Protein AF-A0A4Y4M0J0-F1 (afdb_monomer_lite)

Sequence (81 aa):
MGSTNNLDTFPEALMEIPVLEEINLQGNQVNDLGNLSFPENLKYLELQQNAIIRLSENLFKSRRPEFLNVNGNHITEYHPK

Secondary structure (DSSP, 8-state):
--------S--GGGGG-TT--EEE-TTS---B-TT----TT--EEE--SS---B--GGGGTS---SEEE-TTS---B----

Radius of gyration: 12.1 Å; chains: 1; bounding box: 26×22×35 Å

Structure (mmCIF, N/CA/C/O backbone):
data_AF-A0A4Y4M0J0-F1
#
_entry.id   AF-A0A4Y4M0J0-F1
#
loop_
_atom_site.group_PDB
_atom_site.id
_atom_site.type_symbol
_atom_site.label_atom_id
_atom_site.label_alt_id
_atom_site.label_comp_id
_atom_site.label_asym_id
_atom_site.label_entity_id
_atom_site.label_seq_id
_atom_site.pdbx_PDB_ins_code
_atom_site.Cartn_x
_atom_site.Cartn_y
_atom_site.Cartn_z
_atom_site.occupancy
_atom_site.B_iso_or_equiv
_atom_site.auth_seq_id
_atom_site.auth_comp_id
_atom_site.auth_asym_id
_atom_site.auth_atom_id
_atom_site.pdbx_PDB_model_num
ATOM 1 N N . MET A 1 1 ? -16.288 -0.994 -21.858 1.00 37.53 1 MET A N 1
ATOM 2 C CA . MET A 1 1 ? -15.121 -0.089 -21.909 1.00 37.53 1 MET A CA 1
ATOM 3 C C . MET A 1 1 ? -14.876 0.365 -20.483 1.00 37.53 1 MET A C 1
ATOM 5 O O . MET A 1 1 ? -15.492 1.323 -20.043 1.00 37.53 1 MET A O 1
ATOM 9 N N . GLY A 1 2 ? -14.151 -0.451 -19.716 1.00 44.16 2 GLY A N 1
ATOM 10 C CA . GLY A 1 2 ? -13.892 -0.184 -18.303 1.00 44.16 2 GLY A CA 1
ATOM 11 C C . GLY A 1 2 ? -12.808 0.874 -18.187 1.00 44.16 2 GLY A C 1
ATOM 12 O O . GLY A 1 2 ? -11.782 0.758 -18.852 1.00 44.16 2 GLY A O 1
ATOM 13 N N . SER A 1 3 ? -13.053 1.911 -17.397 1.00 45.84 3 SER A N 1
ATOM 14 C CA . SER A 1 3 ? -12.014 2.836 -16.965 1.00 45.84 3 SER A CA 1
ATOM 15 C C . SER A 1 3 ? -10.946 2.034 -16.225 1.00 45.84 3 SER A C 1
ATOM 17 O O . SER A 1 3 ? -11.196 1.546 -15.124 1.00 45.84 3 SER A O 1
ATOM 19 N N . THR A 1 4 ? -9.776 1.855 -16.830 1.00 51.97 4 THR A N 1
ATOM 20 C CA . THR A 1 4 ? -8.586 1.501 -16.062 1.00 51.97 4 THR A CA 1
ATOM 21 C C . THR A 1 4 ? -8.274 2.713 -15.197 1.00 51.97 4 THR A C 1
ATOM 23 O O . THR A 1 4 ? -8.035 3.807 -15.712 1.00 51.97 4 THR A O 1
ATOM 26 N N . ASN A 1 5 ? -8.367 2.558 -13.879 1.00 60.47 5 ASN A N 1
ATOM 27 C CA . ASN A 1 5 ? -7.808 3.558 -12.987 1.00 60.47 5 ASN A CA 1
ATOM 28 C C . ASN A 1 5 ? -6.285 3.457 -13.175 1.00 60.47 5 ASN A C 1
ATOM 30 O O . ASN A 1 5 ? -5.683 2.405 -12.985 1.00 60.47 5 ASN A O 1
ATOM 34 N N . ASN A 1 6 ? -5.671 4.516 -13.700 1.00 77.06 6 ASN A N 1
ATOM 35 C CA . ASN A 1 6 ? -4.253 4.530 -14.065 1.00 77.06 6 ASN A CA 1
ATOM 36 C C . ASN A 1 6 ? -3.384 4.983 -12.880 1.00 77.06 6 ASN A C 1
ATOM 38 O O . ASN A 1 6 ? -2.459 5.767 -13.072 1.00 77.06 6 ASN A O 1
ATOM 42 N N . LEU A 1 7 ? -3.702 4.562 -11.650 1.00 83.38 7 LEU A N 1
ATOM 43 C CA . LEU A 1 7 ? -2.847 4.890 -10.509 1.00 83.38 7 LEU A CA 1
ATOM 44 C C . LEU A 1 7 ? -1.549 4.093 -10.639 1.00 83.38 7 LEU A C 1
ATOM 46 O O . LEU A 1 7 ? -1.558 2.873 -10.500 1.00 83.38 7 LEU A O 1
ATOM 50 N N . ASP A 1 8 ? -0.453 4.780 -10.934 1.00 88.44 8 ASP A N 1
ATOM 51 C CA . ASP A 1 8 ? 0.908 4.231 -10.949 1.00 88.44 8 ASP A CA 1
ATOM 52 C C . ASP A 1 8 ? 1.566 4.271 -9.559 1.00 88.44 8 ASP A C 1
ATOM 54 O O . ASP A 1 8 ? 2.464 3.483 -9.257 1.00 88.44 8 ASP A O 1
ATOM 58 N N . THR A 1 9 ? 1.063 5.156 -8.699 1.00 89.00 9 THR A N 1
ATOM 59 C CA . THR A 1 9 ? 1.564 5.440 -7.358 1.00 89.00 9 THR A CA 1
ATOM 60 C C . THR A 1 9 ? 0.470 5.179 -6.329 1.00 89.00 9 THR A C 1
ATOM 62 O O . THR A 1 9 ? -0.706 5.484 -6.556 1.00 89.00 9 THR A O 1
ATOM 65 N N . PHE A 1 10 ? 0.845 4.626 -5.175 1.00 91.19 10 PHE A N 1
ATOM 66 C CA . PHE A 1 10 ? -0.087 4.455 -4.066 1.00 91.19 10 PHE A CA 1
ATOM 67 C C . PHE A 1 10 ? -0.511 5.831 -3.503 1.00 91.19 10 PHE A C 1
ATOM 69 O O . PHE A 1 10 ? 0.344 6.686 -3.271 1.00 91.19 10 PHE A O 1
ATOM 76 N N . PRO A 1 11 ? -1.807 6.079 -3.244 1.00 90.50 11 PRO A N 1
ATOM 77 C CA . PRO A 1 11 ? -2.280 7.340 -2.674 1.00 90.50 11 PRO A CA 1
ATOM 78 C C . PRO A 1 11 ? -1.947 7.429 -1.174 1.00 90.50 11 PRO A C 1
ATOM 80 O O . PRO A 1 11 ? -2.786 7.153 -0.318 1.00 90.50 11 PRO A O 1
ATOM 83 N N . GLU A 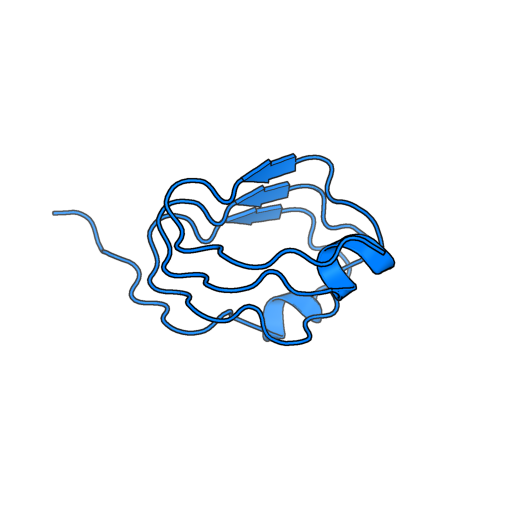1 12 ? -0.717 7.828 -0.845 1.00 91.12 12 GLU A N 1
ATOM 84 C CA . GLU A 1 12 ? -0.189 7.823 0.532 1.00 91.12 12 GLU A CA 1
ATOM 85 C C . GLU A 1 12 ? -1.035 8.641 1.518 1.00 91.12 12 GLU A C 1
ATOM 87 O O . GLU A 1 12 ? -1.128 8.290 2.689 1.00 91.12 12 GLU A O 1
ATOM 92 N N . ALA A 1 13 ? -1.734 9.677 1.040 1.00 92.62 13 ALA A N 1
ATOM 93 C CA . ALA A 1 13 ? -2.649 10.481 1.851 1.00 92.62 13 ALA A CA 1
ATOM 94 C C . ALA A 1 13 ? -3.771 9.660 2.521 1.00 92.62 13 ALA A C 1
ATOM 96 O O . ALA A 1 13 ? -4.330 10.099 3.523 1.00 92.62 13 ALA A O 1
ATOM 97 N N . LEU A 1 14 ? -4.096 8.463 2.011 1.00 92.06 14 LEU A N 1
ATOM 98 C CA . LEU A 1 14 ? -5.037 7.550 2.671 1.00 92.06 14 LEU A CA 1
ATOM 99 C C . LEU A 1 14 ? -4.516 7.043 4.024 1.00 92.06 14 LEU A C 1
ATOM 101 O O . LEU A 1 14 ? -5.316 6.684 4.885 1.00 92.06 14 LEU A O 1
ATOM 105 N N . MET A 1 15 ? -3.197 7.026 4.234 1.00 91.25 15 MET A N 1
ATOM 106 C CA . MET A 1 15 ? -2.587 6.593 5.495 1.00 91.25 15 MET A CA 1
ATOM 107 C C . MET A 1 15 ? -2.839 7.585 6.638 1.00 91.25 15 MET A C 1
ATOM 109 O O . MET A 1 15 ? -2.810 7.200 7.802 1.00 91.25 15 MET A O 1
ATOM 113 N N . GLU A 1 16 ? -3.166 8.838 6.310 1.00 92.06 16 GLU A N 1
ATOM 114 C CA . GLU A 1 16 ? -3.477 9.897 7.278 1.00 92.06 16 GLU A CA 1
ATOM 115 C C . GLU A 1 16 ? -4.930 9.841 7.784 1.00 92.06 16 GLU A C 1
ATOM 117 O O . GLU A 1 16 ? -5.342 10.664 8.602 1.00 92.06 16 GLU A O 1
ATOM 122 N N . ILE A 1 17 ? -5.740 8.892 7.298 1.00 94.62 17 ILE A N 1
ATOM 123 C CA . ILE A 1 17 ? -7.142 8.733 7.694 1.00 94.62 17 ILE A CA 1
ATOM 124 C C . ILE A 1 17 ? -7.220 7.678 8.813 1.00 94.62 17 ILE A C 1
ATOM 126 O O . ILE A 1 17 ? -7.230 6.479 8.530 1.00 94.62 17 ILE A O 1
ATOM 130 N N . PRO A 1 18 ? -7.335 8.074 10.097 1.00 90.31 18 PRO A N 1
ATOM 131 C CA . PRO A 1 18 ? -7.204 7.145 11.227 1.00 90.31 18 PRO A CA 1
ATOM 132 C C . PRO A 1 18 ? -8.347 6.127 11.320 1.00 90.31 18 PRO A C 1
ATOM 134 O O . PRO A 1 18 ? -8.202 5.080 11.946 1.00 90.31 18 PRO A O 1
ATOM 137 N N . VAL A 1 19 ? -9.493 6.435 10.711 1.00 94.81 19 VAL A N 1
ATOM 138 C CA . VAL A 1 19 ? -10.703 5.596 10.712 1.00 94.81 19 VAL A CA 1
ATOM 139 C C . VAL A 1 19 ? -10.807 4.690 9.483 1.00 94.81 19 VAL A C 1
ATOM 141 O O . VAL A 1 19 ? -11.833 4.046 9.293 1.00 94.81 19 VAL A O 1
ATOM 144 N N . LEU A 1 20 ? -9.796 4.673 8.611 1.00 95.38 20 LEU A N 1
ATOM 145 C CA . LEU A 1 20 ? -9.851 3.906 7.372 1.00 95.38 20 LEU A CA 1
ATOM 146 C C . LEU A 1 20 ? -9.751 2.404 7.663 1.00 95.38 20 LEU A C 1
ATOM 148 O O . LEU A 1 20 ? -8.750 1.937 8.202 1.00 95.38 20 LEU A O 1
ATOM 152 N N . GLU A 1 21 ? -10.790 1.660 7.283 1.00 95.75 21 GLU A N 1
ATOM 153 C CA . GLU A 1 21 ? -10.860 0.207 7.486 1.00 95.75 21 GLU A CA 1
ATOM 154 C C . GLU A 1 21 ? -10.616 -0.597 6.203 1.00 95.75 21 GLU A C 1
ATOM 156 O O . GLU A 1 21 ? -10.158 -1.739 6.270 1.00 95.75 21 GLU A O 1
ATOM 161 N N . GLU A 1 22 ? -10.884 -0.011 5.035 1.00 96.50 22 GLU A N 1
ATOM 162 C CA . GLU A 1 22 ? -10.849 -0.708 3.748 1.00 96.50 22 GLU A CA 1
ATOM 163 C C . GLU A 1 22 ? -10.165 0.143 2.676 1.00 96.50 22 GLU A C 1
ATOM 165 O O . GLU A 1 22 ? -10.476 1.324 2.504 1.00 96.50 22 GLU A O 1
ATOM 170 N N . ILE A 1 23 ? -9.250 -0.472 1.928 1.00 94.94 23 ILE A N 1
ATOM 171 C CA . ILE A 1 23 ? -8.627 0.107 0.737 1.00 94.94 23 ILE A CA 1
ATOM 172 C C . ILE A 1 23 ? -8.769 -0.890 -0.407 1.00 94.94 23 ILE A C 1
ATOM 174 O O . ILE A 1 23 ? -8.255 -2.007 -0.333 1.00 94.94 23 ILE A O 1
ATOM 178 N N . ASN A 1 24 ? -9.409 -0.453 -1.492 1.00 95.62 24 ASN A N 1
ATOM 179 C CA . ASN A 1 24 ? -9.472 -1.201 -2.741 1.00 95.62 24 ASN A CA 1
ATOM 180 C C . ASN A 1 24 ? -8.794 -0.411 -3.863 1.00 95.62 24 ASN A C 1
ATOM 182 O O . ASN A 1 24 ? -9.307 0.606 -4.329 1.00 95.62 24 ASN A O 1
ATOM 186 N N . LEU A 1 25 ? -7.635 -0.906 -4.289 1.00 94.81 25 LEU A N 1
ATOM 187 C CA . LEU A 1 25 ? -6.873 -0.404 -5.428 1.00 94.81 25 LEU A CA 1
ATOM 188 C C . LEU A 1 25 ? -6.694 -1.500 -6.486 1.00 94.81 25 LEU A C 1
ATOM 190 O O . LEU A 1 25 ? -5.720 -1.472 -7.240 1.00 94.81 25 LEU A O 1
ATOM 194 N N . GLN A 1 26 ? -7.621 -2.457 -6.577 1.00 95.62 26 GLN A N 1
ATOM 195 C CA . GLN A 1 26 ? -7.601 -3.492 -7.609 1.00 95.62 26 GLN A CA 1
ATOM 196 C C . GLN A 1 26 ? -7.525 -2.884 -9.018 1.00 95.62 26 GLN A C 1
ATOM 198 O O . GLN A 1 26 ? -8.221 -1.915 -9.327 1.00 95.62 26 GLN A O 1
ATOM 203 N N . GLY A 1 27 ? -6.754 -3.521 -9.904 1.00 95.06 27 GLY A N 1
ATOM 204 C CA . GLY A 1 27 ? -6.776 -3.208 -11.335 1.00 95.06 27 GLY A CA 1
ATOM 205 C C . GLY A 1 27 ? -6.154 -1.853 -11.675 1.00 95.06 27 GLY A C 1
ATOM 206 O O . GLY A 1 27 ? -6.589 -1.211 -12.632 1.00 95.06 27 GLY A O 1
ATOM 207 N N . ASN A 1 28 ? -5.183 -1.413 -10.870 1.00 95.31 28 ASN A N 1
ATOM 208 C CA . ASN A 1 28 ? -4.373 -0.220 -11.109 1.00 95.31 28 ASN A CA 1
ATOM 209 C C . ASN A 1 28 ? -2.974 -0.616 -11.628 1.00 95.31 28 ASN A C 1
ATOM 211 O O . ASN A 1 28 ? -2.742 -1.743 -12.064 1.00 95.31 28 ASN A O 1
ATOM 215 N N . GLN A 1 29 ? -2.034 0.328 -11.632 1.00 94.50 29 GLN A N 1
ATOM 216 C CA . GLN A 1 29 ? -0.651 0.148 -12.087 1.00 94.50 29 GLN A CA 1
ATOM 217 C C . GLN A 1 29 ? 0.354 0.408 -10.955 1.00 94.50 29 GLN A C 1
ATOM 219 O O . GLN A 1 29 ? 1.517 0.720 -11.215 1.00 94.50 29 GLN A O 1
ATOM 224 N N . VAL A 1 30 ? -0.086 0.273 -9.698 1.00 93.62 30 VAL A N 1
ATOM 225 C CA . VAL A 1 30 ? 0.755 0.516 -8.525 1.00 93.62 30 VAL A CA 1
ATOM 226 C C . VAL A 1 30 ? 1.912 -0.471 -8.552 1.00 93.62 30 VAL A C 1
ATOM 228 O O . VAL A 1 30 ? 1.695 -1.680 -8.589 1.00 93.62 30 VAL A O 1
ATOM 231 N N . ASN A 1 31 ? 3.140 0.037 -8.559 1.00 91.31 31 ASN A N 1
ATOM 232 C CA . ASN A 1 31 ? 4.349 -0.793 -8.601 1.00 91.31 31 ASN A CA 1
ATOM 233 C C . ASN A 1 31 ? 5.182 -0.728 -7.314 1.00 91.31 31 ASN A C 1
ATOM 235 O O . ASN A 1 31 ? 5.944 -1.658 -7.027 1.00 91.31 31 ASN A O 1
ATOM 239 N N . ASP A 1 32 ? 4.968 0.314 -6.511 1.00 86.75 32 ASP A N 1
ATOM 240 C CA . ASP A 1 32 ? 5.661 0.549 -5.253 1.00 86.75 32 ASP A CA 1
ATOM 241 C C . ASP A 1 32 ? 4.659 0.900 -4.144 1.00 86.75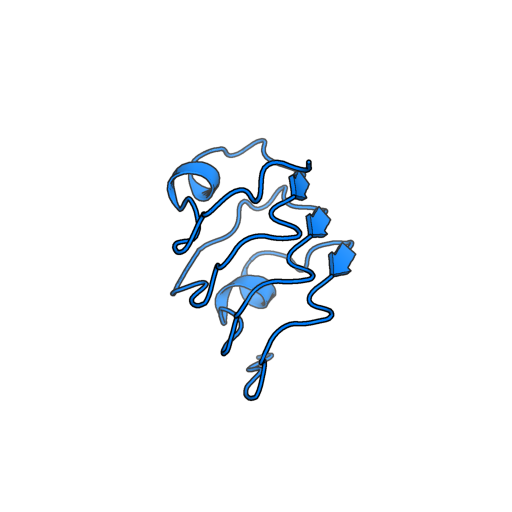 32 ASP A C 1
ATOM 243 O O . ASP A 1 32 ? 3.808 1.778 -4.300 1.00 86.75 32 ASP A O 1
ATOM 247 N N . LEU A 1 33 ? 4.754 0.181 -3.023 1.00 85.25 33 LEU A N 1
ATOM 248 C CA . LEU A 1 33 ? 4.034 0.486 -1.782 1.00 85.25 33 LEU A CA 1
ATOM 249 C C . LEU A 1 33 ? 4.899 1.298 -0.808 1.00 85.25 33 LEU A C 1
ATOM 251 O O . LEU A 1 33 ? 4.467 1.547 0.311 1.00 85.25 33 LEU A O 1
ATOM 255 N N . GLY A 1 34 ? 6.133 1.648 -1.174 1.00 80.31 34 GLY A N 1
ATOM 256 C CA . GLY A 1 34 ? 7.044 2.457 -0.379 1.00 80.31 34 GLY A CA 1
ATOM 257 C C . GLY A 1 34 ? 7.232 1.963 1.059 1.00 80.31 34 GLY A C 1
ATOM 258 O O . GLY A 1 34 ? 7.110 0.779 1.397 1.00 80.31 34 GLY A O 1
ATOM 259 N N . ASN A 1 35 ? 7.517 2.911 1.948 1.00 83.38 35 ASN A N 1
ATOM 260 C CA . ASN A 1 35 ? 7.616 2.685 3.390 1.00 83.38 35 ASN A CA 1
ATOM 261 C C . ASN A 1 35 ? 6.336 3.150 4.111 1.00 83.38 35 ASN A C 1
ATOM 263 O O . ASN A 1 35 ? 6.413 3.871 5.105 1.00 83.38 35 ASN A O 1
ATOM 267 N N . LEU A 1 36 ? 5.164 2.787 3.581 1.00 86.94 36 LEU A N 1
ATOM 268 C CA . LEU A 1 36 ? 3.871 3.237 4.103 1.00 86.94 36 LEU A CA 1
ATOM 269 C C . LEU A 1 36 ? 3.585 2.692 5.501 1.00 86.94 36 LEU A C 1
ATOM 271 O O . LEU A 1 36 ? 3.712 1.498 5.758 1.00 86.94 36 LEU A O 1
ATOM 275 N N . SER A 1 37 ? 3.128 3.567 6.389 1.00 88.38 37 SER A N 1
ATOM 276 C CA . SER A 1 37 ? 2.585 3.189 7.693 1.00 88.38 37 SER A CA 1
ATOM 277 C C . SER A 1 37 ? 1.070 3.095 7.586 1.00 88.38 37 SER A C 1
ATOM 279 O O . SER A 1 37 ? 0.386 4.112 7.581 1.00 88.38 37 SER A O 1
ATOM 281 N N . PHE A 1 38 ? 0.546 1.875 7.472 1.00 89.69 38 PHE A N 1
ATOM 282 C CA . PHE A 1 38 ? -0.892 1.665 7.317 1.00 89.69 38 PHE A CA 1
ATOM 283 C C . PHE A 1 38 ? -1.670 2.042 8.592 1.00 89.69 38 PHE A C 1
ATOM 285 O O . PHE A 1 38 ? -1.173 1.763 9.692 1.00 89.69 38 PHE A O 1
ATOM 292 N N . PRO A 1 39 ? -2.885 2.622 8.464 1.00 90.38 39 PRO A N 1
ATOM 293 C CA . PRO A 1 39 ? -3.749 2.936 9.599 1.00 90.38 39 PRO A CA 1
ATOM 294 C C . PRO A 1 39 ? -3.993 1.710 10.480 1.00 90.38 39 PRO A C 1
ATOM 296 O O . PRO A 1 39 ? -4.231 0.614 9.975 1.00 90.38 39 PRO A O 1
ATOM 299 N N . GLU A 1 40 ? -4.002 1.890 11.802 1.00 88.75 40 GLU A N 1
ATOM 300 C CA . GLU A 1 40 ? -4.193 0.783 12.757 1.00 88.75 40 GLU A CA 1
ATOM 301 C C . GLU A 1 40 ? -5.546 0.067 12.599 1.00 88.75 40 GLU A C 1
ATOM 303 O O . GLU A 1 40 ? -5.683 -1.114 12.935 1.00 88.75 40 GLU A O 1
ATOM 308 N N . ASN A 1 41 ? -6.545 0.779 12.072 1.00 91.88 41 ASN A N 1
ATOM 309 C CA . ASN A 1 41 ? -7.889 0.259 11.841 1.00 91.88 41 ASN A CA 1
ATOM 310 C C . ASN A 1 41 ? -8.054 -0.441 10.486 1.00 91.88 41 ASN A C 1
ATOM 312 O O . ASN A 1 41 ? -9.132 -0.976 10.234 1.00 91.88 41 ASN A O 1
ATOM 316 N N . LEU A 1 42 ? -7.020 -0.486 9.638 1.00 93.38 42 LEU A N 1
ATOM 317 C CA . LEU A 1 42 ? -7.109 -1.129 8.331 1.00 93.38 42 LEU A CA 1
ATOM 318 C C . LEU A 1 42 ? -7.319 -2.643 8.490 1.00 93.38 42 LEU A C 1
ATOM 320 O O . LEU A 1 42 ? -6.499 -3.350 9.078 1.00 93.38 42 LEU A O 1
ATOM 324 N N . LYS A 1 43 ? -8.423 -3.143 7.938 1.00 94.62 43 LYS A N 1
ATOM 325 C CA . LYS A 1 43 ? -8.827 -4.554 7.974 1.00 94.62 43 LYS A CA 1
ATOM 326 C C . LYS A 1 43 ? -8.713 -5.210 6.603 1.00 94.62 43 LYS A C 1
ATOM 328 O O . LYS A 1 43 ? -8.277 -6.357 6.534 1.00 94.62 43 LYS A O 1
ATOM 333 N N . TYR A 1 44 ? -9.051 -4.493 5.530 1.00 96.31 44 TYR A N 1
ATOM 334 C CA . TYR A 1 44 ? -9.105 -5.042 4.173 1.00 96.31 44 TYR A CA 1
ATOM 335 C C . TYR A 1 44 ? -8.218 -4.239 3.223 1.00 96.31 44 TYR A C 1
ATOM 337 O O . TYR A 1 44 ? -8.405 -3.033 3.053 1.00 96.31 44 TYR A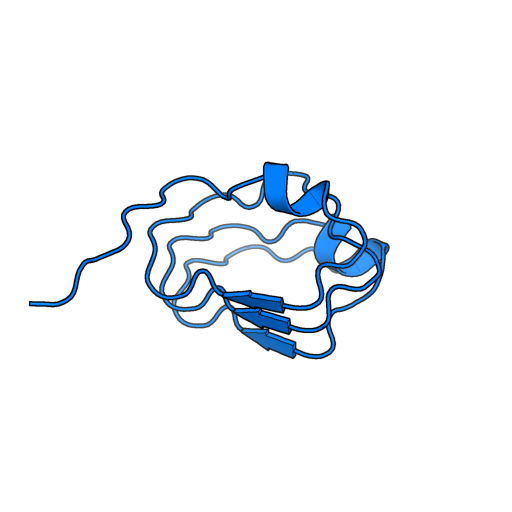 O 1
ATOM 345 N N . LEU A 1 45 ? -7.257 -4.917 2.591 1.00 95.00 45 LEU A N 1
ATOM 346 C CA . LEU A 1 45 ? -6.375 -4.331 1.585 1.00 95.00 45 LEU A CA 1
ATOM 347 C C . LEU A 1 45 ? -6.402 -5.168 0.300 1.00 95.00 45 LEU A C 1
ATOM 349 O O . LEU A 1 45 ? -5.841 -6.266 0.236 1.00 95.00 45 LEU A O 1
ATOM 353 N N . GLU A 1 46 ? -7.051 -4.628 -0.728 1.00 96.81 46 GLU A N 1
ATOM 354 C CA . GLU A 1 46 ? -7.183 -5.241 -2.051 1.00 96.81 46 GLU A CA 1
ATOM 355 C C . GLU A 1 46 ? -6.268 -4.539 -3.059 1.00 96.81 46 GLU A C 1
ATOM 357 O O . GLU A 1 46 ? -6.467 -3.378 -3.420 1.00 96.81 46 GLU A O 1
ATOM 362 N N . LEU A 1 47 ? -5.236 -5.258 -3.498 1.00 95.19 47 LEU A N 1
ATOM 363 C CA . LEU A 1 47 ? -4.171 -4.790 -4.387 1.00 95.19 47 LEU A CA 1
ATOM 364 C C . LEU A 1 47 ? -3.999 -5.706 -5.605 1.00 95.19 47 LEU A C 1
ATOM 366 O O . LEU A 1 47 ? -2.998 -5.609 -6.316 1.00 95.19 47 LEU A O 1
ATOM 370 N N . GLN A 1 48 ? -4.936 -6.618 -5.862 1.00 96.31 48 GLN A N 1
ATOM 371 C CA . GLN A 1 48 ? -4.846 -7.549 -6.979 1.00 96.31 48 GLN A CA 1
ATOM 372 C C . GLN A 1 48 ? -4.806 -6.832 -8.329 1.00 96.31 48 GLN A C 1
ATOM 374 O O . GLN A 1 48 ? -5.412 -5.775 -8.505 1.00 96.31 48 GLN A O 1
ATOM 379 N N . GLN A 1 49 ? -4.140 -7.450 -9.303 1.00 96.50 49 GLN A N 1
ATOM 380 C CA . GLN A 1 49 ? -4.006 -6.912 -10.660 1.00 96.50 49 GLN A CA 1
ATOM 381 C C . GLN A 1 49 ? -3.349 -5.518 -10.659 1.00 96.50 49 GLN A C 1
ATOM 383 O O . GLN A 1 49 ? -3.887 -4.573 -11.227 1.00 96.50 49 GLN A O 1
ATOM 388 N N . ASN A 1 50 ? -2.204 -5.408 -9.983 1.00 95.75 50 ASN A N 1
ATOM 389 C CA . ASN A 1 50 ? -1.303 -4.254 -10.006 1.00 95.75 50 ASN A CA 1
ATOM 390 C C . ASN A 1 50 ? 0.088 -4.705 -10.499 1.00 95.75 50 ASN A C 1
ATOM 392 O O . ASN A 1 50 ? 0.249 -5.819 -10.997 1.00 95.75 50 ASN A O 1
ATOM 396 N N . ALA A 1 51 ? 1.106 -3.855 -10.372 1.00 95.50 51 ALA A N 1
ATOM 397 C CA . ALA A 1 51 ? 2.480 -4.137 -10.782 1.00 95.50 51 ALA A CA 1
ATOM 398 C C . ALA A 1 51 ? 3.462 -4.195 -9.593 1.00 95.50 51 ALA A C 1
ATOM 400 O O . ALA A 1 51 ? 4.658 -3.971 -9.771 1.00 95.50 51 ALA A O 1
ATOM 401 N N . ILE A 1 52 ? 2.978 -4.476 -8.376 1.00 93.81 52 ILE A N 1
ATOM 402 C CA . ILE A 1 52 ? 3.765 -4.388 -7.137 1.00 93.81 52 ILE A CA 1
ATOM 403 C C . ILE A 1 52 ? 4.906 -5.404 -7.159 1.00 93.81 52 ILE A C 1
ATOM 405 O O . ILE A 1 52 ? 4.671 -6.599 -7.346 1.00 93.81 52 ILE A O 1
ATOM 409 N N . ILE A 1 53 ? 6.133 -4.935 -6.923 1.00 92.44 53 ILE A N 1
ATOM 410 C CA . ILE A 1 53 ? 7.342 -5.781 -6.892 1.00 92.44 53 ILE A CA 1
ATOM 411 C C . ILE A 1 53 ? 7.714 -6.173 -5.456 1.00 92.44 53 ILE A C 1
ATOM 413 O O . ILE A 1 53 ? 8.224 -7.269 -5.208 1.00 92.44 53 ILE A O 1
ATOM 417 N N . ARG A 1 54 ? 7.445 -5.284 -4.493 1.00 88.56 54 ARG A N 1
ATOM 418 C CA . ARG A 1 54 ? 7.792 -5.457 -3.078 1.00 88.56 54 ARG A CA 1
ATOM 419 C C . ARG A 1 54 ? 6.642 -5.024 -2.183 1.00 88.56 54 ARG A C 1
ATOM 421 O O . ARG A 1 54 ? 6.020 -3.992 -2.420 1.00 88.56 54 ARG A O 1
ATOM 428 N N . LEU A 1 55 ? 6.388 -5.799 -1.133 1.00 86.94 55 LEU A N 1
ATOM 429 C CA . LEU A 1 55 ? 5.473 -5.389 -0.070 1.00 86.94 55 LEU A CA 1
ATOM 430 C C . LEU A 1 55 ? 6.213 -4.532 0.959 1.00 86.94 55 LEU A C 1
ATOM 432 O O . LEU A 1 55 ? 7.350 -4.841 1.317 1.00 86.94 55 LEU A O 1
ATOM 436 N N . SER A 1 56 ? 5.555 -3.484 1.459 1.00 84.81 56 SER A N 1
ATOM 437 C CA . SER A 1 56 ? 6.116 -2.649 2.521 1.00 84.81 56 SER A CA 1
ATOM 438 C C . SER A 1 56 ? 6.318 -3.467 3.799 1.00 84.81 56 SER A C 1
ATOM 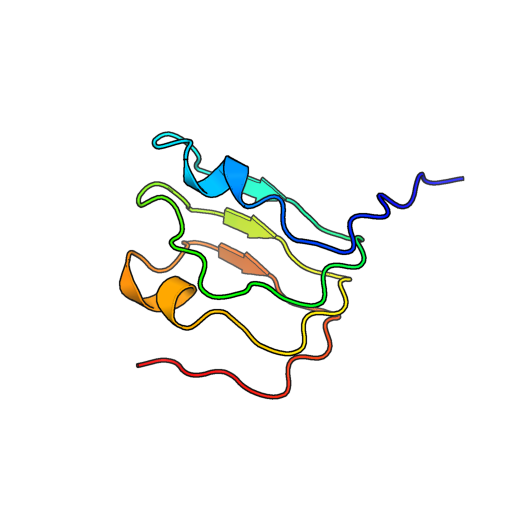440 O O . SER A 1 56 ? 5.399 -4.158 4.241 1.00 84.81 56 SER A O 1
ATOM 442 N N . GLU A 1 57 ? 7.487 -3.369 4.442 1.00 82.00 57 GLU A N 1
ATOM 443 C CA . GLU A 1 57 ? 7.744 -4.075 5.709 1.00 82.00 57 GLU A CA 1
ATOM 444 C C . GLU A 1 57 ? 6.751 -3.675 6.810 1.00 82.00 57 GLU A C 1
ATOM 446 O O . GLU A 1 57 ? 6.448 -4.458 7.709 1.00 82.00 57 GLU A O 1
ATOM 451 N N . ASN A 1 58 ? 6.260 -2.438 6.758 1.00 84.44 58 ASN A N 1
ATOM 452 C CA . ASN A 1 58 ? 5.369 -1.882 7.767 1.00 84.44 58 ASN A CA 1
ATOM 453 C C . AS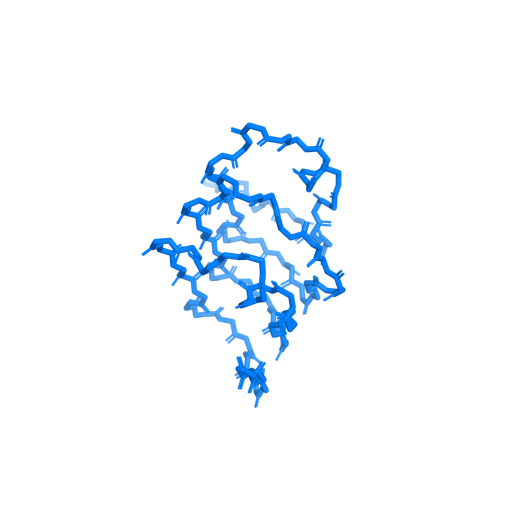N A 1 58 ? 3.944 -2.437 7.667 1.00 84.44 58 ASN A C 1
ATOM 455 O O . ASN A 1 58 ? 3.231 -2.405 8.668 1.00 84.44 58 ASN A O 1
ATOM 459 N N . LEU A 1 59 ? 3.570 -3.037 6.527 1.00 82.81 59 LEU A N 1
ATOM 460 C CA . LEU A 1 59 ? 2.287 -3.728 6.342 1.00 82.81 59 LEU A CA 1
ATOM 461 C C . LEU A 1 59 ? 2.060 -4.827 7.393 1.00 82.81 59 LEU A C 1
ATOM 463 O O . LEU A 1 59 ? 0.924 -5.148 7.727 1.00 82.81 59 LEU A O 1
ATOM 467 N N . PHE A 1 60 ? 3.143 -5.397 7.931 1.00 78.06 60 PHE A N 1
ATOM 468 C CA . PHE A 1 60 ? 3.084 -6.466 8.927 1.00 78.06 60 PHE A CA 1
ATOM 469 C C . PHE A 1 60 ? 3.467 -6.020 10.346 1.00 78.06 60 PHE A C 1
ATOM 471 O O . PHE A 1 60 ? 3.340 -6.830 11.265 1.00 78.06 60 PHE A O 1
ATOM 478 N N . LYS A 1 61 ? 3.924 -4.770 10.539 1.00 76.94 61 LYS A N 1
ATOM 479 C CA . LYS A 1 61 ? 4.442 -4.264 11.827 1.00 76.94 61 LYS A CA 1
ATOM 480 C C . LYS A 1 61 ? 3.380 -3.608 12.712 1.00 76.94 61 LYS A C 1
ATOM 482 O O . LYS A 1 61 ? 3.435 -3.808 13.920 1.00 76.94 61 LYS A O 1
ATOM 487 N N . SER A 1 62 ? 2.467 -2.807 12.151 1.00 67.88 62 SER A N 1
ATOM 488 C CA . SER A 1 62 ? 1.484 -2.045 12.946 1.00 67.88 62 SER A CA 1
ATOM 489 C C . SER A 1 62 ? 0.316 -2.925 13.387 1.00 67.88 62 SER A C 1
ATOM 491 O O . SER A 1 62 ? 0.037 -3.065 14.575 1.00 67.88 62 SER A O 1
ATOM 493 N N . ARG A 1 63 ? -0.334 -3.576 12.425 1.00 73.44 63 ARG A N 1
ATOM 494 C CA . ARG A 1 63 ? -1.362 -4.595 12.626 1.00 73.44 63 ARG A CA 1
ATOM 495 C C . ARG A 1 63 ? -1.545 -5.322 11.304 1.00 73.44 63 ARG A C 1
ATOM 497 O O . ARG A 1 63 ? -1.628 -4.682 10.261 1.00 73.44 63 ARG A O 1
ATOM 504 N N . ARG A 1 64 ? -1.577 -6.656 11.325 1.00 77.38 64 ARG A N 1
ATOM 505 C CA . ARG A 1 64 ? -1.836 -7.412 10.093 1.00 7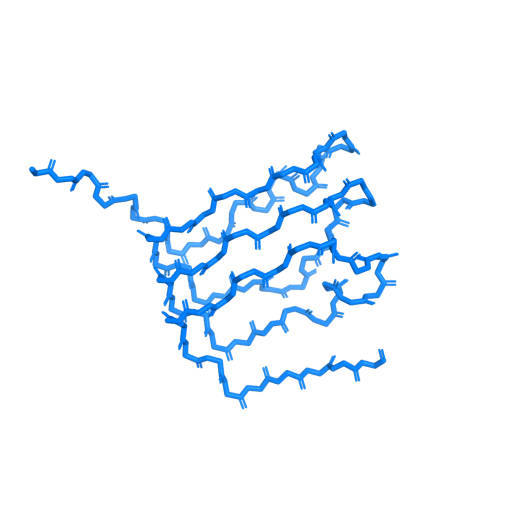7.38 64 ARG A CA 1
ATOM 506 C C . ARG A 1 64 ? -3.295 -7.186 9.679 1.00 77.38 64 ARG A C 1
ATOM 508 O O . ARG A 1 64 ? -4.157 -7.355 10.545 1.00 77.38 64 ARG A O 1
ATOM 515 N N . PRO A 1 65 ? -3.573 -6.841 8.409 1.00 88.88 65 PRO A N 1
ATOM 516 C CA . PRO A 1 65 ? -4.946 -6.764 7.927 1.00 88.88 65 PRO A CA 1
ATOM 517 C C . PRO A 1 65 ? -5.623 -8.134 8.066 1.00 88.88 65 PRO A C 1
ATOM 519 O O . PRO A 1 65 ? -4.972 -9.177 7.954 1.00 88.88 65 PRO A O 1
ATOM 522 N N . GLU A 1 66 ? -6.931 -8.128 8.306 1.00 94.06 66 GLU A N 1
ATOM 523 C CA . GLU A 1 66 ? -7.762 -9.338 8.344 1.00 94.06 66 GLU A CA 1
ATOM 524 C C . GLU A 1 66 ? -7.812 -10.008 6.963 1.00 94.06 66 GLU A C 1
ATOM 526 O O . GLU A 1 66 ? -7.856 -11.235 6.862 1.00 94.06 66 GLU A O 1
ATOM 531 N N . PHE A 1 67 ? -7.733 -9.205 5.899 1.00 94.81 67 PHE A N 1
ATOM 532 C CA . PHE A 1 67 ? -7.683 -9.662 4.519 1.00 94.81 67 PHE A CA 1
ATOM 533 C C . PHE A 1 67 ? -6.658 -8.868 3.701 1.00 94.81 67 PHE A C 1
ATOM 535 O O . PHE A 1 67 ? -6.692 -7.637 3.651 1.00 94.81 67 PHE A O 1
ATOM 542 N N . LEU A 1 68 ? -5.769 -9.591 3.019 1.00 93.69 68 LEU A N 1
ATOM 543 C CA . LEU A 1 68 ? -4.794 -9.040 2.082 1.00 93.69 68 LEU A CA 1
ATOM 544 C C . LEU A 1 68 ? -4.850 -9.826 0.775 1.00 93.69 68 LEU A C 1
ATOM 546 O O . LEU A 1 68 ? -4.519 -11.014 0.752 1.00 93.69 68 LEU A O 1
ATOM 550 N N . ASN A 1 69 ? -5.206 -9.152 -0.317 1.00 95.62 69 ASN A N 1
ATOM 551 C CA . ASN A 1 69 ? -5.169 -9.734 -1.652 1.00 95.62 69 ASN A CA 1
ATOM 552 C C . ASN A 1 69 ? -4.144 -9.013 -2.524 1.00 95.62 69 ASN A C 1
ATOM 554 O O . ASN A 1 69 ? -4.293 -7.843 -2.857 1.00 95.62 69 ASN A O 1
ATOM 558 N N . VAL A 1 70 ? -3.099 -9.741 -2.908 1.00 94.31 70 VAL A N 1
ATOM 559 C CA . VAL A 1 70 ? -2.010 -9.242 -3.762 1.00 94.31 70 VAL A CA 1
ATOM 560 C C . VAL A 1 70 ? -1.852 -10.085 -5.029 1.00 94.31 70 VAL A C 1
ATOM 562 O O . VAL A 1 70 ? -0.812 -10.048 -5.685 1.00 94.31 70 VAL A O 1
ATOM 565 N N . ASN A 1 71 ? -2.872 -10.870 -5.390 1.00 96.12 71 ASN A N 1
ATOM 566 C CA . ASN A 1 71 ? -2.829 -11.746 -6.558 1.00 96.12 71 ASN A CA 1
ATOM 567 C C . ASN A 1 71 ? -2.625 -10.960 -7.867 1.00 96.12 71 ASN A C 1
ATOM 569 O O . ASN A 1 71 ? -3.157 -9.869 -8.037 1.00 96.12 71 ASN A O 1
ATOM 573 N N . GLY A 1 72 ? -1.871 -11.513 -8.820 1.00 95.56 72 GLY A N 1
ATOM 574 C CA . GLY A 1 72 ? -1.643 -10.840 -10.103 1.00 95.56 72 GLY A CA 1
ATOM 575 C C . GLY A 1 72 ? -0.762 -9.590 -10.000 1.00 95.56 72 GLY A C 1
ATOM 576 O O . GLY A 1 72 ? -0.966 -8.659 -10.765 1.00 95.56 72 GLY A O 1
ATOM 577 N N . ASN A 1 73 ? 0.176 -9.578 -9.048 1.00 95.81 73 ASN A N 1
ATOM 578 C CA . ASN A 1 73 ? 1.299 -8.638 -8.973 1.00 95.81 73 ASN A CA 1
ATOM 579 C C . ASN A 1 73 ? 2.616 -9.322 -9.389 1.00 95.81 73 ASN A C 1
ATOM 581 O O . ASN A 1 73 ? 2.631 -10.503 -9.745 1.00 95.81 73 ASN A O 1
ATOM 585 N N . HIS A 1 74 ? 3.734 -8.603 -9.295 1.00 95.12 74 HIS A N 1
ATOM 586 C CA . HIS A 1 74 ? 5.083 -9.080 -9.617 1.00 95.12 74 HIS A CA 1
ATOM 587 C C . HIS A 1 74 ? 5.955 -9.255 -8.365 1.00 95.12 74 HIS A C 1
ATOM 589 O O . HIS A 1 74 ? 7.155 -8.996 -8.399 1.00 95.12 74 HIS A O 1
ATOM 595 N N . ILE A 1 75 ? 5.351 -9.672 -7.248 1.00 91.50 75 ILE A N 1
ATOM 596 C CA . ILE A 1 75 ? 6.029 -9.735 -5.950 1.00 91.50 75 ILE A CA 1
ATOM 597 C C . ILE A 1 75 ? 7.120 -10.809 -5.982 1.00 91.50 75 ILE A C 1
ATOM 599 O O . ILE A 1 75 ? 6.822 -11.999 -6.079 1.00 91.50 75 ILE A O 1
ATOM 603 N N . THR A 1 76 ? 8.380 -10.389 -5.870 1.00 85.69 76 THR A N 1
ATOM 604 C CA . THR A 1 76 ? 9.549 -11.287 -5.808 1.00 85.69 76 THR A CA 1
ATOM 605 C C . THR A 1 76 ? 10.196 -11.330 -4.427 1.00 85.69 76 THR A C 1
ATOM 607 O O . THR A 1 76 ? 10.965 -12.242 -4.137 1.00 85.69 76 THR A O 1
ATOM 610 N N . GLU A 1 77 ? 9.887 -10.359 -3.569 1.00 75.56 77 GLU A N 1
ATOM 611 C CA . GLU A 1 77 ? 10.445 -10.221 -2.225 1.00 75.56 77 GLU A CA 1
ATOM 612 C C . GLU A 1 77 ? 9.316 -9.919 -1.229 1.00 75.56 77 GLU A C 1
ATOM 614 O O . GLU A 1 77 ? 8.501 -9.017 -1.437 1.00 75.56 77 GLU A O 1
ATOM 619 N N . TYR A 1 78 ? 9.275 -10.669 -0.125 1.00 68.56 78 TYR A N 1
ATOM 620 C CA . TYR A 1 78 ? 8.433 -10.367 1.029 1.00 68.56 78 TYR A CA 1
ATOM 621 C C . TYR A 1 78 ? 9.278 -10.507 2.302 1.00 68.56 78 TYR A C 1
ATOM 623 O O . TYR A 1 78 ? 9.937 -11.526 2.507 1.00 68.56 78 TYR A O 1
ATOM 631 N N . HIS A 1 79 ? 9.282 -9.477 3.154 1.00 64.69 79 HIS A N 1
ATOM 632 C CA . HIS A 1 79 ? 10.021 -9.467 4.422 1.00 64.69 79 HIS A CA 1
ATOM 633 C C . HIS A 1 79 ? 9.053 -9.448 5.613 1.00 64.69 79 HIS A C 1
ATOM 635 O O . HIS A 1 79 ? 8.790 -8.387 6.182 1.00 64.69 79 HIS A O 1
ATOM 641 N N . PRO A 1 80 ? 8.499 -10.606 6.011 1.00 56.75 80 PRO A N 1
ATOM 642 C CA . PRO A 1 80 ? 7.797 -10.721 7.274 1.00 56.75 80 PRO A CA 1
ATOM 643 C C . PRO A 1 80 ? 8.860 -10.780 8.376 1.00 56.75 80 PRO A C 1
ATOM 645 O O . PRO A 1 80 ? 9.589 -11.767 8.478 1.00 56.75 80 PRO A O 1
ATOM 648 N N . LYS A 1 81 ? 8.997 -9.713 9.163 1.00 53.00 81 LYS A N 1
ATOM 649 C CA . LYS A 1 81 ? 9.631 -9.824 10.483 1.00 53.00 81 LYS A CA 1
ATOM 650 C C . LYS A 1 81 ? 8.593 -10.269 11.504 1.00 53.00 81 LYS A C 1
ATOM 652 O O . LYS A 1 81 ? 7.424 -9.836 11.379 1.00 53.00 81 LYS A O 1
#

Foldseek 3Di:
DDPQPAPCDDPLVQQVVQQDAEDAPARYADADPDQHQHHLNHAYDHQANYAHQEDHQNCQVSHPHVYDHHHNYNHPDYDDD

pLDDT: mean 86.09, std 13.36, range [37.53, 96.81]